Protein AF-A0A538QB99-F1 (afdb_monomer_lite)

Foldseek 3Di:
DPPVVVVVVCVVVVVVVVVVCVVCVVVVVVCVVLVVVLLVDQALVSQPSDVLCVVVSVVCVPDPCVVPDTPCLQQFAPDPVRRVVSSVVVVVCCVCCVVVVPADPVHDDDPVRVVSNVVSVVD

pLDDT: mean 90.6, std 10.61, range [46.19, 98.25]

Secondary structure (DSSP, 8-state):
--HHHHHHTTHHHHHHHHHHHHHHHHHHHHHHHTTTTGGG---HHHHTSSGGGHHHHHHHHHSGGGGT--HHHHHS-SSHHHHHHHHHHHHHHHHHHHHHT-S-SS----HHHHHHHHHHH--

Radius of gyration: 22.09 Å; chains: 1; bounding box: 41×25×75 Å

Structure (mmCIF, N/CA/C/O backbone):
data_AF-A0A538QB99-F1
#
_entry.id   AF-A0A538QB99-F1
#
loop_
_atom_site.group_PDB
_atom_site.id
_atom_site.type_symbol
_atom_site.label_atom_id
_atom_site.label_alt_id
_atom_site.label_comp_id
_atom_site.label_asym_id
_atom_site.label_entity_id
_atom_site.label_seq_id
_atom_site.pdbx_PDB_ins_code
_atom_site.Cartn_x
_atom_site.Cartn_y
_atom_site.Cartn_z
_atom_site.occupancy
_atom_site.B_iso_or_equiv
_atom_site.auth_seq_id
_atom_site.auth_comp_id
_atom_site.auth_asym_id
_atom_site.auth_atom_id
_atom_site.pdbx_PDB_model_num
ATOM 1 N N . MET A 1 1 ? 20.825 -2.522 -57.095 1.00 46.19 1 MET A N 1
ATOM 2 C CA . MET A 1 1 ? 21.376 -2.606 -55.727 1.00 46.19 1 MET A CA 1
ATOM 3 C C . MET A 1 1 ? 20.602 -1.651 -54.828 1.00 46.19 1 MET A C 1
ATOM 5 O O . MET A 1 1 ? 20.692 -0.467 -55.083 1.00 46.19 1 MET A O 1
ATOM 9 N N . ASP A 1 2 ? 19.822 -2.123 -53.841 1.00 54.66 2 ASP A N 1
ATOM 10 C CA . ASP A 1 2 ? 19.167 -1.215 -52.861 1.00 54.66 2 ASP A CA 1
ATOM 11 C C . ASP A 1 2 ? 18.800 -1.884 -51.508 1.00 54.66 2 ASP A C 1
ATOM 13 O O . ASP A 1 2 ? 17.897 -1.480 -50.776 1.00 54.66 2 ASP A O 1
ATOM 17 N N . ARG A 1 3 ? 19.483 -2.986 -51.152 1.00 57.12 3 ARG A N 1
ATOM 18 C CA . ARG A 1 3 ? 19.233 -3.733 -49.895 1.00 57.12 3 ARG A CA 1
ATOM 19 C C . ARG A 1 3 ? 19.999 -3.184 -48.681 1.00 57.12 3 ARG A C 1
ATOM 21 O O . ARG A 1 3 ? 19.680 -3.568 -47.558 1.00 57.12 3 ARG A O 1
ATOM 28 N N . GLY A 1 4 ? 20.987 -2.308 -48.893 1.00 53.47 4 GLY A N 1
ATOM 29 C CA . GLY A 1 4 ? 21.859 -1.769 -47.838 1.00 53.47 4 GLY A CA 1
ATOM 30 C C . GLY A 1 4 ? 21.180 -0.713 -46.961 1.00 53.47 4 GLY A C 1
ATOM 31 O O . GLY A 1 4 ? 21.233 -0.811 -45.737 1.00 53.47 4 GLY A O 1
ATOM 32 N N . SER A 1 5 ? 20.448 0.224 -47.573 1.00 55.09 5 SER A N 1
ATOM 33 C CA . SER A 1 5 ? 19.770 1.327 -46.868 1.00 55.09 5 SER A CA 1
ATOM 34 C C . SER A 1 5 ? 18.642 0.839 -45.939 1.00 55.09 5 SER A C 1
ATOM 36 O O . SER A 1 5 ? 18.530 1.258 -44.787 1.00 55.09 5 SER A O 1
ATOM 38 N N . ARG A 1 6 ? 17.871 -0.175 -46.367 1.00 56.34 6 ARG A N 1
ATOM 39 C CA . ARG A 1 6 ? 16.771 -0.751 -45.564 1.00 56.34 6 ARG A CA 1
ATOM 40 C C . ARG A 1 6 ? 17.230 -1.523 -44.321 1.00 56.34 6 ARG A C 1
ATOM 42 O O . ARG A 1 6 ? 16.436 -1.699 -43.400 1.00 56.34 6 ARG A O 1
ATOM 49 N N . ARG A 1 7 ? 18.474 -2.023 -44.286 1.00 57.06 7 ARG A N 1
ATOM 50 C CA . ARG A 1 7 ? 19.022 -2.728 -43.111 1.00 57.06 7 ARG A CA 1
ATOM 51 C C . ARG A 1 7 ? 19.441 -1.747 -42.018 1.00 57.06 7 ARG A C 1
ATOM 53 O O . ARG A 1 7 ? 19.139 -2.008 -40.860 1.00 57.06 7 ARG A O 1
ATOM 60 N N . ALA A 1 8 ? 20.046 -0.613 -42.378 1.00 58.72 8 ALA A N 1
ATOM 61 C CA . ALA A 1 8 ? 20.484 0.408 -41.423 1.00 58.72 8 ALA A CA 1
ATOM 62 C C . ALA A 1 8 ? 19.315 1.019 -40.624 1.00 58.72 8 ALA A C 1
ATOM 64 O O . ALA A 1 8 ? 19.424 1.176 -39.414 1.00 58.72 8 ALA A O 1
ATOM 65 N N . GLY A 1 9 ? 18.160 1.250 -41.261 1.00 63.34 9 GLY A N 1
ATOM 66 C CA . GLY A 1 9 ? 16.963 1.774 -40.582 1.00 63.34 9 GLY A CA 1
ATOM 67 C C . GLY A 1 9 ? 16.251 0.788 -39.641 1.00 63.34 9 GLY A C 1
ATOM 68 O O . GLY A 1 9 ? 15.408 1.200 -38.850 1.00 63.34 9 GLY A O 1
ATOM 69 N N . ARG A 1 10 ? 16.573 -0.515 -39.695 1.00 74.25 10 ARG A N 1
ATOM 70 C CA . ARG A 1 10 ? 15.918 -1.554 -38.873 1.00 74.25 10 ARG A CA 1
ATOM 71 C C . ARG A 1 10 ? 16.633 -1.838 -37.555 1.00 74.25 10 ARG A C 1
ATOM 73 O O . ARG A 1 10 ? 15.969 -2.183 -36.586 1.00 74.25 10 ARG A O 1
ATOM 80 N N . TRP A 1 11 ? 17.950 -1.665 -37.493 1.00 87.25 11 TRP A N 1
ATOM 81 C CA . TRP A 1 11 ? 18.732 -1.838 -36.263 1.00 87.25 11 TRP A CA 1
ATOM 82 C C . TRP A 1 11 ? 18.279 -0.967 -35.081 1.00 87.25 11 TRP A C 1
ATOM 84 O O . TRP A 1 11 ? 18.125 -1.531 -33.999 1.00 87.25 11 TRP A O 1
ATOM 94 N N . PRO A 1 12 ? 17.998 0.344 -35.235 1.00 90.88 12 PRO A N 1
ATOM 95 C CA . PRO A 1 12 ? 17.501 1.147 -34.116 1.00 90.88 12 PRO A CA 1
ATOM 96 C C . PRO A 1 12 ? 16.122 0.678 -33.634 1.00 90.88 12 PRO A C 1
ATOM 98 O O . PRO A 1 12 ? 15.870 0.659 -32.434 1.00 90.88 12 PRO A O 1
ATOM 101 N N . LEU A 1 13 ? 15.253 0.222 -34.543 1.00 92.94 13 LEU A N 1
ATOM 102 C CA . LEU A 1 13 ? 13.948 -0.344 -34.184 1.00 92.94 13 LEU A CA 1
ATOM 103 C C . LEU A 1 13 ? 14.088 -1.672 -33.430 1.00 92.94 13 LEU A C 1
ATOM 105 O O . LEU A 1 13 ? 13.386 -1.893 -32.448 1.00 92.94 13 LEU A O 1
ATOM 109 N N . VAL A 1 14 ? 15.011 -2.541 -33.853 1.00 94.62 14 VAL A N 1
ATOM 110 C CA . VAL A 1 14 ? 15.310 -3.808 -33.164 1.00 94.62 14 VAL A CA 1
ATOM 111 C C . VAL A 1 14 ? 15.917 -3.551 -31.784 1.00 94.62 14 VAL A C 1
ATOM 113 O O . VAL A 1 14 ? 15.510 -4.190 -30.816 1.00 94.62 14 VAL A O 1
ATOM 116 N N . ALA A 1 15 ? 16.844 -2.600 -31.665 1.00 95.31 15 ALA A N 1
ATOM 117 C CA . ALA A 1 15 ? 17.424 -2.210 -30.384 1.00 95.31 15 ALA A CA 1
ATOM 118 C C . ALA A 1 15 ? 16.359 -1.645 -29.431 1.00 95.31 15 ALA A C 1
ATOM 120 O O . ALA A 1 15 ? 16.280 -2.080 -28.284 1.00 95.31 15 ALA A O 1
ATOM 121 N N . LEU A 1 16 ? 15.489 -0.750 -29.916 1.00 96.44 16 LEU A N 1
ATOM 122 C CA . LEU A 1 16 ? 14.383 -0.197 -29.133 1.00 96.44 16 LEU A CA 1
ATOM 123 C C . LEU A 1 16 ? 13.398 -1.285 -28.690 1.00 96.44 16 LEU A C 1
ATOM 125 O O . LEU A 1 16 ? 13.032 -1.335 -27.520 1.00 96.44 16 LEU A O 1
ATOM 129 N N . ALA A 1 17 ? 12.999 -2.179 -29.599 1.00 96.44 17 ALA A N 1
ATOM 130 C CA . ALA A 1 17 ? 12.105 -3.289 -29.280 1.00 96.44 17 ALA A CA 1
ATOM 131 C C . ALA A 1 17 ? 12.720 -4.238 -28.241 1.00 96.44 17 ALA A C 1
ATOM 133 O O . ALA A 1 17 ? 12.027 -4.691 -27.333 1.00 96.44 17 ALA A O 1
ATOM 134 N N . THR A 1 18 ? 14.027 -4.496 -28.339 1.00 97.19 18 THR A N 1
ATOM 135 C CA . THR A 1 18 ? 14.757 -5.339 -27.382 1.00 97.19 18 THR A CA 1
ATOM 136 C C . THR A 1 18 ? 14.833 -4.667 -26.013 1.00 97.19 18 THR A C 1
ATOM 138 O O . THR A 1 18 ? 14.503 -5.295 -25.012 1.00 97.19 18 THR A O 1
ATOM 141 N N . ALA A 1 19 ? 15.195 -3.382 -25.957 1.00 97.56 19 ALA A N 1
ATOM 142 C CA . ALA A 1 19 ? 15.229 -2.614 -24.714 1.00 97.56 19 ALA A CA 1
ATOM 143 C C . ALA A 1 19 ? 13.846 -2.560 -24.048 1.00 97.56 19 ALA A C 1
ATOM 145 O O . ALA A 1 19 ? 13.726 -2.820 -22.852 1.00 97.56 19 ALA A O 1
ATOM 146 N N . LEU A 1 20 ? 12.792 -2.303 -24.827 1.00 98.06 20 LEU A N 1
ATOM 147 C CA . LEU A 1 20 ? 11.421 -2.302 -24.327 1.00 98.06 20 LEU A CA 1
ATOM 148 C C . LEU A 1 20 ? 11.003 -3.689 -23.822 1.00 98.06 20 LEU A C 1
ATOM 150 O O . LEU A 1 20 ? 10.407 -3.790 -22.756 1.00 98.06 20 LEU A O 1
ATOM 154 N N . GLY A 1 21 ? 11.357 -4.755 -24.545 1.00 98.06 21 GLY A N 1
ATOM 155 C CA . GLY A 1 21 ? 11.108 -6.134 -24.127 1.00 98.06 21 GLY A CA 1
ATOM 156 C C . GLY A 1 21 ? 11.798 -6.483 -22.808 1.00 98.06 21 GLY A C 1
ATOM 157 O O . GLY A 1 21 ? 11.172 -7.076 -21.935 1.00 98.06 21 GLY A O 1
ATOM 158 N N . VAL A 1 22 ? 13.051 -6.055 -22.622 1.00 98.12 22 VAL A N 1
ATOM 159 C CA . VAL A 1 22 ? 13.785 -6.226 -21.359 1.00 98.12 22 VAL A CA 1
ATOM 160 C C . VAL A 1 22 ? 13.107 -5.454 -20.228 1.00 98.12 22 VAL A C 1
ATOM 162 O O . VAL A 1 22 ? 12.857 -6.029 -19.172 1.00 98.12 22 VAL A O 1
ATOM 165 N N . VAL A 1 23 ? 12.752 -4.185 -20.444 1.00 98.25 23 VAL A N 1
ATOM 166 C CA . VAL A 1 23 ? 12.082 -3.358 -19.426 1.00 98.25 23 VAL A CA 1
ATOM 167 C C . VAL A 1 23 ? 10.729 -3.951 -19.035 1.00 98.25 23 VAL A C 1
ATOM 169 O O . VAL A 1 23 ? 10.460 -4.116 -17.848 1.00 98.25 23 VAL A O 1
ATOM 172 N N . LEU A 1 24 ? 9.891 -4.320 -20.006 1.00 98.06 24 LEU A N 1
ATOM 173 C CA . LEU A 1 24 ? 8.582 -4.922 -19.744 1.00 98.06 24 LEU A CA 1
ATOM 174 C C . LEU A 1 24 ? 8.709 -6.302 -19.090 1.00 98.06 24 LEU A C 1
ATOM 176 O O . LEU A 1 24 ? 7.940 -6.615 -18.183 1.00 98.06 24 LEU A O 1
ATOM 180 N N . GLY A 1 25 ? 9.690 -7.106 -19.505 1.00 98.00 25 GLY A N 1
ATOM 181 C CA . GLY A 1 25 ? 9.977 -8.408 -18.909 1.00 98.00 25 GLY A CA 1
ATOM 182 C C . GLY A 1 25 ? 10.399 -8.290 -17.446 1.00 98.00 25 GLY A C 1
ATOM 183 O O . GLY A 1 25 ? 9.829 -8.962 -16.588 1.00 98.00 25 GLY A O 1
ATOM 184 N N . LEU A 1 26 ? 11.336 -7.388 -17.138 1.00 97.75 26 LEU A N 1
ATOM 185 C CA . LEU A 1 26 ? 11.789 -7.122 -15.770 1.00 97.75 26 LEU A CA 1
ATOM 186 C C . LEU A 1 26 ? 10.687 -6.511 -14.903 1.00 97.75 26 LEU A C 1
ATOM 188 O O . LEU A 1 26 ? 10.519 -6.921 -13.754 1.00 97.75 26 LEU A O 1
ATOM 192 N N . ALA A 1 27 ? 9.913 -5.566 -15.443 1.00 95.44 27 ALA A N 1
ATOM 193 C CA . ALA A 1 27 ? 8.786 -4.966 -14.739 1.00 95.44 27 ALA A CA 1
ATOM 194 C C . ALA A 1 27 ? 7.706 -6.013 -14.435 1.00 95.44 27 ALA A C 1
ATOM 196 O O . ALA A 1 27 ? 7.245 -6.107 -13.301 1.00 95.44 27 ALA A O 1
ATOM 197 N N . GLY A 1 28 ? 7.347 -6.847 -15.416 1.00 97.31 28 GLY A N 1
ATOM 198 C CA . GLY A 1 28 ? 6.374 -7.925 -15.254 1.00 97.31 28 GLY A CA 1
ATOM 199 C C . GLY A 1 28 ? 6.839 -8.996 -14.267 1.00 97.31 28 GLY A C 1
ATOM 200 O O . GLY A 1 28 ? 6.067 -9.401 -13.397 1.00 97.31 28 GLY A O 1
ATOM 201 N N . PHE A 1 29 ? 8.106 -9.414 -14.352 1.00 96.19 29 PHE A N 1
ATOM 202 C CA . PHE A 1 29 ? 8.706 -10.350 -13.402 1.00 96.19 29 PHE A CA 1
ATOM 203 C C . PHE A 1 29 ? 8.690 -9.785 -11.981 1.00 96.19 29 PHE A C 1
ATOM 205 O O . PHE A 1 29 ? 8.173 -10.435 -11.078 1.00 96.19 29 PHE A O 1
ATOM 212 N N . THR A 1 30 ? 9.171 -8.553 -11.793 1.00 91.06 30 THR A N 1
ATOM 213 C CA . THR A 1 30 ? 9.181 -7.878 -10.486 1.00 91.06 30 THR A CA 1
ATOM 214 C C . THR A 1 30 ? 7.770 -7.731 -9.929 1.00 91.06 30 THR A C 1
ATOM 216 O O . THR A 1 30 ? 7.531 -8.055 -8.771 1.00 91.06 30 THR A O 1
ATOM 219 N N . PHE A 1 31 ? 6.809 -7.306 -10.754 1.00 89.94 31 PHE A N 1
ATOM 220 C CA . PHE A 1 31 ? 5.415 -7.159 -10.346 1.00 89.94 31 PHE A CA 1
ATOM 221 C C . PHE A 1 31 ? 4.797 -8.492 -9.908 1.00 89.94 31 PHE A C 1
ATOM 223 O O . PHE A 1 31 ? 4.061 -8.534 -8.925 1.00 89.94 31 PHE A O 1
ATOM 230 N N . ARG A 1 32 ? 5.101 -9.596 -10.605 1.00 91.81 32 ARG A N 1
ATOM 231 C CA . ARG A 1 32 ? 4.652 -10.936 -10.199 1.00 91.81 32 ARG A CA 1
ATOM 232 C C . ARG A 1 32 ? 5.336 -11.413 -8.925 1.00 91.81 32 ARG A C 1
ATOM 234 O O . ARG A 1 32 ? 4.652 -11.927 -8.049 1.00 91.81 32 ARG A O 1
ATOM 241 N N . TYR A 1 33 ? 6.653 -11.249 -8.839 1.00 89.25 33 TYR A N 1
ATOM 242 C CA . TYR A 1 33 ? 7.463 -11.675 -7.701 1.00 89.25 33 TYR A CA 1
ATOM 243 C C . TYR A 1 33 ? 7.076 -10.938 -6.414 1.00 89.25 33 TYR A C 1
ATOM 245 O O . TYR A 1 33 ? 6.955 -11.555 -5.366 1.00 89.25 33 TYR A O 1
ATOM 253 N N . ALA A 1 34 ? 6.803 -9.636 -6.505 1.00 84.62 34 ALA A N 1
ATOM 254 C CA . ALA A 1 34 ? 6.340 -8.813 -5.390 1.00 84.62 34 ALA A CA 1
ATOM 255 C C . ALA A 1 34 ? 4.837 -8.970 -5.088 1.00 84.62 34 ALA A C 1
ATOM 257 O O . ALA A 1 34 ? 4.280 -8.179 -4.330 1.00 84.62 34 ALA A O 1
ATOM 258 N N . GLU A 1 35 ? 4.162 -9.940 -5.715 1.00 88.31 35 GLU A N 1
ATOM 259 C CA . GLU A 1 35 ? 2.722 -10.166 -5.581 1.00 88.31 35 GLU A CA 1
ATOM 260 C C . GLU A 1 35 ? 1.876 -8.905 -5.830 1.00 88.31 35 GLU A C 1
ATOM 262 O O . GLU A 1 35 ? 0.906 -8.642 -5.131 1.00 88.31 35 GLU A O 1
ATOM 267 N N . GLY A 1 36 ? 2.194 -8.108 -6.851 1.00 84.00 36 GLY A N 1
ATOM 268 C CA . GLY A 1 36 ? 1.598 -6.782 -7.057 1.00 84.00 36 GLY A CA 1
ATOM 269 C C . GLY A 1 36 ? 0.063 -6.741 -7.145 1.00 84.00 36 GLY A C 1
ATOM 270 O O . GLY A 1 36 ? -0.540 -5.710 -6.861 1.00 84.00 36 GLY A O 1
ATOM 271 N N . LEU A 1 37 ? -0.600 -7.855 -7.482 1.00 85.25 37 LEU A N 1
ATOM 272 C CA . LEU A 1 37 ? -2.068 -7.954 -7.455 1.00 85.25 37 LEU A CA 1
ATOM 273 C C . LEU A 1 37 ? -2.651 -8.157 -6.049 1.00 85.25 37 LEU A C 1
ATOM 275 O O . LEU A 1 37 ? -3.818 -7.823 -5.837 1.00 85.25 37 LEU A O 1
ATOM 279 N N . SER A 1 38 ? -1.874 -8.649 -5.081 1.00 85.19 38 SER A N 1
ATOM 280 C CA . SER A 1 38 ? -2.310 -8.793 -3.686 1.00 85.19 38 SER A CA 1
ATOM 281 C C . SER A 1 38 ? -2.671 -7.439 -3.075 1.00 85.19 38 SER A C 1
ATOM 283 O O . SER A 1 38 ? -3.564 -7.350 -2.232 1.00 85.19 38 SER A O 1
ATOM 285 N N . TYR A 1 39 ? -2.094 -6.356 -3.609 1.00 79.56 39 TYR A N 1
ATOM 286 C CA . TYR A 1 39 ? -2.486 -4.999 -3.274 1.00 79.56 39 TYR A CA 1
ATOM 287 C C . TYR A 1 39 ? -3.947 -4.715 -3.571 1.00 79.56 39 TYR A C 1
ATOM 289 O O . TYR A 1 39 ? -4.428 -3.770 -2.985 1.00 79.56 39 TYR A O 1
ATOM 297 N N . PHE A 1 40 ? -4.687 -5.473 -4.385 1.00 83.88 40 PHE A N 1
ATOM 298 C CA . PHE A 1 40 ? -6.141 -5.307 -4.560 1.00 83.88 40 PHE A CA 1
ATOM 299 C C . PHE A 1 40 ? -6.978 -6.223 -3.660 1.00 83.88 40 PHE A C 1
ATOM 301 O O . PHE A 1 40 ? -8.189 -6.028 -3.557 1.00 83.88 40 PHE A O 1
ATOM 308 N N . SER A 1 41 ? -6.335 -7.173 -2.985 1.00 87.06 41 SER A N 1
ATOM 309 C CA . SER A 1 41 ? -6.979 -8.140 -2.106 1.00 87.06 41 SER A CA 1
ATOM 310 C C . SER A 1 41 ? -7.467 -7.505 -0.801 1.00 87.06 41 SER A C 1
ATOM 312 O O . SER A 1 41 ? -7.033 -6.419 -0.387 1.00 87.06 41 SER A O 1
ATOM 314 N N . THR A 1 42 ? -8.392 -8.217 -0.166 1.00 90.12 42 THR A N 1
ATOM 315 C CA . THR A 1 42 ? -8.851 -8.000 1.208 1.00 90.12 42 THR A CA 1
ATOM 316 C C . THR A 1 42 ? -8.278 -9.042 2.173 1.00 90.12 42 THR A C 1
ATOM 318 O O . THR A 1 42 ? -8.427 -8.873 3.378 1.00 90.12 42 THR A O 1
ATOM 321 N N . ASP A 1 43 ? -7.618 -10.089 1.659 1.00 93.50 43 ASP A N 1
ATOM 322 C CA . ASP A 1 43 ? -7.005 -11.158 2.454 1.00 93.50 43 ASP A CA 1
ATOM 323 C C . ASP A 1 43 ? -5.937 -10.580 3.406 1.00 93.50 43 ASP A C 1
ATOM 325 O O . ASP A 1 43 ? -4.969 -9.978 2.927 1.00 93.50 43 ASP A O 1
ATOM 329 N N . PRO A 1 44 ? -6.067 -10.776 4.733 1.00 93.75 44 PRO A N 1
ATOM 330 C CA . PRO A 1 44 ? -5.065 -10.378 5.720 1.00 93.75 44 PRO A CA 1
ATOM 331 C C . PRO A 1 44 ? -3.637 -10.844 5.404 1.00 93.75 44 PRO A C 1
ATOM 333 O O . PRO A 1 44 ? -2.682 -10.135 5.721 1.00 93.75 44 PRO A O 1
ATOM 336 N N . LYS A 1 45 ? -3.466 -11.994 4.736 1.00 92.56 45 LYS A N 1
ATOM 337 C CA . LYS A 1 45 ? -2.146 -12.505 4.336 1.00 92.56 45 LYS A CA 1
ATOM 338 C C . LYS A 1 45 ? -1.435 -11.578 3.357 1.00 92.56 45 LYS A C 1
ATOM 340 O O . LYS A 1 45 ? -0.225 -11.423 3.461 1.00 92.56 45 LYS A O 1
ATOM 345 N N . ALA A 1 46 ? -2.178 -10.882 2.492 1.00 91.94 46 ALA A N 1
ATOM 346 C CA . ALA A 1 46 ? -1.606 -9.911 1.561 1.00 91.94 46 ALA A CA 1
ATOM 347 C C . ALA A 1 46 ? -0.906 -8.751 2.292 1.00 91.94 46 ALA A C 1
ATOM 349 O O . ALA A 1 46 ? 0.052 -8.174 1.778 1.00 91.94 46 ALA A O 1
ATOM 350 N N . CYS A 1 47 ? -1.352 -8.408 3.507 1.00 89.81 47 CYS A N 1
ATOM 351 C CA . CYS A 1 47 ? -0.700 -7.391 4.330 1.00 89.81 47 CYS A CA 1
ATOM 352 C C . CYS A 1 47 ? 0.658 -7.856 4.874 1.00 89.81 47 CYS A C 1
ATOM 354 O O . CYS A 1 47 ? 1.502 -7.010 5.156 1.00 89.81 47 CYS A O 1
ATOM 356 N N . ALA A 1 48 ? 0.883 -9.168 4.986 1.00 92.38 48 ALA A N 1
ATOM 357 C CA . ALA A 1 48 ? 2.124 -9.778 5.460 1.00 92.38 48 ALA A CA 1
ATOM 358 C C . ALA A 1 48 ? 3.083 -10.194 4.327 1.00 92.38 48 ALA A C 1
ATOM 360 O O . ALA A 1 48 ? 4.116 -10.802 4.594 1.00 92.38 48 ALA A O 1
ATOM 361 N N . ASN A 1 49 ? 2.805 -9.815 3.073 1.00 89.25 49 ASN A N 1
ATOM 362 C CA . ASN A 1 49 ? 3.721 -10.048 1.945 1.00 89.25 49 ASN A CA 1
ATOM 363 C C . ASN A 1 49 ? 5.092 -9.385 2.145 1.00 89.25 49 ASN A C 1
ATOM 365 O O . ASN A 1 49 ? 6.097 -9.814 1.581 1.00 89.25 49 ASN A O 1
ATOM 369 N N . CYS A 1 50 ? 5.140 -8.326 2.955 1.00 88.81 50 CYS A N 1
ATOM 370 C CA . CYS A 1 50 ? 6.381 -7.741 3.433 1.00 88.81 50 CYS A CA 1
ATOM 371 C C . CYS A 1 50 ? 6.644 -8.216 4.865 1.00 88.81 50 CYS A C 1
ATOM 373 O O . CYS A 1 50 ? 5.831 -7.976 5.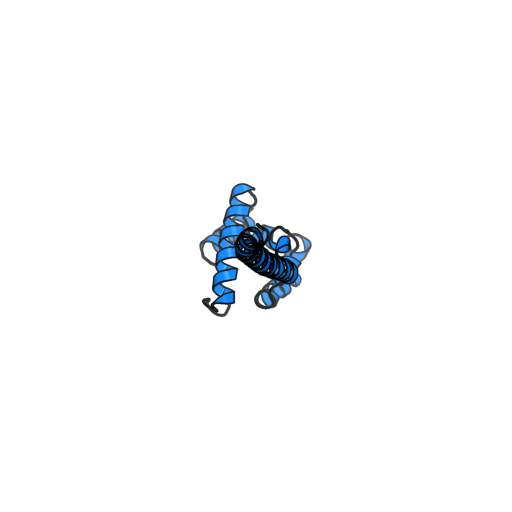756 1.00 88.81 50 CYS A O 1
ATOM 375 N N . HIS A 1 51 ? 7.829 -8.781 5.110 1.00 91.56 51 HIS A N 1
ATOM 376 C CA . HIS A 1 51 ? 8.264 -9.257 6.432 1.00 91.56 51 HIS A CA 1
ATOM 377 C C . HIS A 1 51 ? 8.111 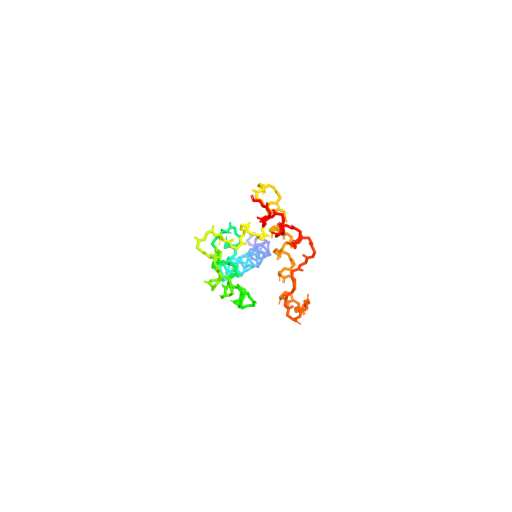-8.206 7.546 1.00 91.56 51 HIS A C 1
ATOM 379 O O . HIS A 1 51 ? 7.874 -8.542 8.703 1.00 91.56 51 HIS A O 1
ATOM 385 N N . ILE A 1 52 ? 8.210 -6.918 7.206 1.00 91.69 52 ILE A N 1
ATOM 386 C CA . ILE A 1 52 ? 8.099 -5.818 8.165 1.00 91.69 52 ILE A CA 1
ATOM 387 C C . ILE A 1 52 ? 6.698 -5.700 8.792 1.00 91.69 52 ILE A C 1
ATOM 389 O O . ILE A 1 52 ? 6.552 -5.138 9.875 1.00 91.69 52 ILE A O 1
ATOM 393 N N . MET A 1 53 ? 5.679 -6.270 8.139 1.00 94.19 53 MET A N 1
ATOM 394 C CA . MET A 1 53 ? 4.298 -6.343 8.624 1.00 94.19 53 MET A CA 1
ATOM 395 C C . MET A 1 53 ? 3.998 -7.623 9.419 1.00 94.19 53 MET A C 1
ATOM 397 O O . MET A 1 53 ? 2.883 -7.784 9.918 1.00 94.19 53 MET A O 1
ATOM 401 N N . GLN A 1 54 ? 4.968 -8.533 9.577 1.00 95.12 54 GLN A N 1
ATOM 402 C CA . GLN A 1 54 ? 4.741 -9.828 10.223 1.00 95.12 54 GLN A CA 1
ATOM 403 C C . GLN A 1 54 ? 4.272 -9.675 11.675 1.00 95.12 54 GLN A C 1
ATOM 405 O O . GLN A 1 54 ? 3.319 -10.330 12.084 1.00 95.12 54 GLN A O 1
ATOM 410 N N . ARG A 1 55 ? 4.872 -8.757 12.447 1.00 94.88 55 ARG A N 1
ATOM 411 C CA . ARG A 1 55 ? 4.479 -8.525 13.851 1.00 94.88 55 ARG A CA 1
ATOM 412 C C . ARG A 1 55 ? 3.028 -8.052 13.976 1.00 94.88 55 ARG A C 1
ATOM 414 O O . ARG A 1 55 ? 2.334 -8.432 14.913 1.00 94.88 55 ARG A O 1
ATOM 421 N N . GLN A 1 56 ? 2.570 -7.234 13.035 1.00 94.75 56 GLN A N 1
ATOM 422 C CA . GLN A 1 56 ? 1.220 -6.688 12.973 1.00 94.75 56 GLN A CA 1
ATOM 423 C C . GLN A 1 56 ? 0.224 -7.786 12.589 1.00 94.75 56 GLN A C 1
ATOM 425 O O . GLN A 1 56 ? -0.826 -7.901 13.217 1.00 94.75 56 GLN A O 1
ATOM 430 N N . TYR A 1 57 ? 0.581 -8.631 11.618 1.00 96.31 57 TYR A N 1
ATOM 431 C CA . TYR A 1 57 ? -0.211 -9.797 11.234 1.00 96.31 57 TYR A CA 1
ATOM 432 C C . TYR A 1 57 ? -0.322 -10.821 12.375 1.00 96.31 57 TYR A C 1
ATOM 434 O O . TYR A 1 57 ? -1.419 -11.271 12.698 1.00 96.31 57 TYR A O 1
ATOM 442 N N . ASP A 1 58 ? 0.782 -11.136 13.052 1.00 96.81 58 ASP A N 1
ATOM 443 C CA . ASP A 1 58 ? 0.794 -12.036 14.210 1.00 96.81 58 ASP A CA 1
ATOM 444 C C . ASP A 1 58 ? -0.009 -11.468 15.388 1.00 96.81 58 ASP A C 1
ATOM 446 O O . ASP A 1 58 ? -0.689 -12.212 16.095 1.00 96.81 58 ASP A O 1
ATOM 450 N N . GLY A 1 59 ? 0.059 -10.150 15.601 1.00 95.81 59 GLY A N 1
ATOM 451 C CA . GLY A 1 59 ? -0.748 -9.445 16.593 1.00 95.81 59 GLY A CA 1
ATOM 452 C C . GLY A 1 59 ? -2.240 -9.524 16.278 1.00 95.81 59 GLY A C 1
ATOM 453 O O . GLY A 1 59 ? -3.029 -9.839 17.165 1.00 95.81 59 GLY A O 1
ATOM 454 N N . TRP A 1 60 ? -2.619 -9.314 15.013 1.00 96.56 60 TRP A N 1
ATOM 455 C CA . TRP A 1 60 ? -3.995 -9.489 14.549 1.00 96.56 60 TRP A CA 1
ATOM 456 C C . TRP A 1 60 ? -4.472 -10.925 14.775 1.00 96.56 60 TRP A C 1
ATOM 458 O O . TRP A 1 60 ? -5.471 -11.094 15.461 1.00 96.56 60 TRP A O 1
ATOM 468 N N . GLN A 1 61 ? -3.725 -11.942 14.323 1.00 96.88 61 GLN A N 1
ATOM 469 C CA . GLN A 1 61 ? -4.084 -13.361 14.500 1.00 96.88 61 GLN A CA 1
ATOM 470 C C . GLN A 1 61 ? -4.337 -13.750 15.965 1.00 96.88 61 GLN A C 1
ATOM 472 O O . GLN A 1 61 ? -5.148 -14.626 16.241 1.00 96.88 61 GLN A O 1
ATOM 477 N N . LYS A 1 62 ? -3.636 -13.120 16.915 1.00 97.56 62 LYS A N 1
ATOM 478 C CA . LYS A 1 62 ? -3.795 -13.378 18.357 1.00 97.56 62 LYS A CA 1
ATOM 479 C C . LYS A 1 62 ? -4.886 -12.524 19.009 1.00 97.56 62 LYS A C 1
ATOM 481 O O . LYS A 1 62 ? -5.274 -12.806 20.139 1.00 97.56 62 LYS A O 1
ATOM 486 N N . ALA A 1 63 ? -5.363 -11.476 18.343 1.00 94.69 63 ALA A N 1
ATOM 487 C CA . ALA A 1 63 ? -6.388 -10.577 18.861 1.00 94.69 63 ALA A CA 1
ATOM 488 C C . ALA A 1 63 ? -7.794 -11.124 18.594 1.00 94.69 63 ALA A C 1
ATOM 490 O O . ALA A 1 63 ? -8.034 -11.755 17.570 1.00 94.69 63 ALA A O 1
ATOM 491 N N . SER A 1 64 ? -8.766 -10.806 19.453 1.00 95.12 64 SER A N 1
ATOM 492 C CA . SER A 1 64 ? -10.159 -11.271 19.310 1.00 95.12 64 SER A CA 1
ATOM 493 C C . SER A 1 64 ? -10.806 -10.904 17.968 1.00 95.12 64 SER A C 1
ATOM 495 O O . SER A 1 64 ? -11.715 -11.588 17.509 1.00 95.12 64 SER A O 1
ATOM 497 N N . HIS A 1 65 ? -10.322 -9.846 17.314 1.00 92.44 65 HIS A N 1
ATOM 498 C CA . HIS A 1 65 ? -10.870 -9.368 16.050 1.00 92.44 65 HIS A CA 1
ATOM 499 C C . HIS A 1 65 ? -10.553 -10.272 14.846 1.00 92.44 65 HIS A C 1
ATOM 501 O O . HIS A 1 65 ? -11.279 -10.187 13.863 1.00 92.44 65 HIS A O 1
ATOM 507 N N . HIS A 1 66 ? -9.550 -11.164 14.887 1.00 95.50 66 HIS A N 1
ATOM 508 C CA . HIS A 1 66 ? -9.208 -11.987 13.708 1.00 95.50 66 HIS A CA 1
ATOM 509 C C . HIS A 1 66 ? -10.337 -12.903 13.230 1.00 95.50 66 HIS A C 1
ATOM 511 O O . HIS A 1 66 ? -10.384 -13.253 12.054 1.00 95.50 66 HIS A O 1
ATOM 517 N N . GLY A 1 67 ? -11.244 -13.287 14.1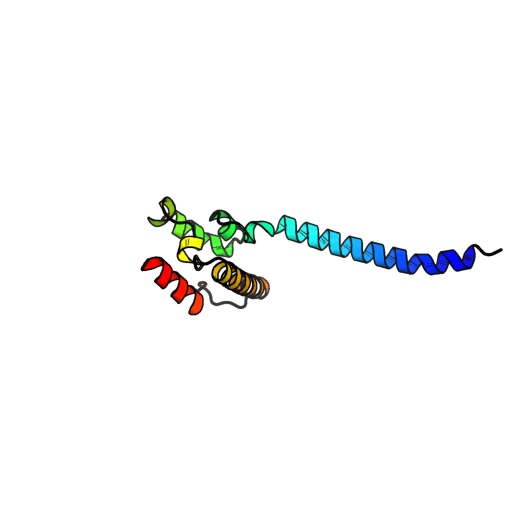34 1.00 95.31 67 GLY A N 1
ATOM 518 C CA . GLY A 1 67 ? -12.393 -14.127 13.805 1.00 95.31 67 GLY A CA 1
ATOM 519 C C . GLY A 1 67 ? -13.558 -13.374 13.160 1.00 95.31 67 GLY A C 1
ATOM 520 O O . GLY A 1 67 ? -14.463 -14.016 12.638 1.00 95.31 67 GLY A O 1
ATOM 521 N N . VAL A 1 68 ? -13.562 -12.035 13.204 1.00 95.31 68 VAL A N 1
ATOM 522 C CA . VAL A 1 68 ? -14.711 -11.207 12.784 1.00 95.31 68 VAL A CA 1
ATOM 523 C C . VAL A 1 68 ? -14.350 -10.046 11.859 1.00 95.31 68 VAL A C 1
ATOM 525 O O . VAL A 1 68 ? -15.243 -9.461 11.255 1.00 95.31 68 VAL A O 1
ATOM 528 N N . ALA A 1 69 ? -13.068 -9.703 11.738 1.00 96.06 69 ALA A N 1
ATOM 529 C CA . ALA A 1 69 ? -12.596 -8.572 10.953 1.00 96.06 69 ALA A CA 1
ATOM 530 C C . ALA A 1 69 ? -11.259 -8.884 10.269 1.00 96.06 69 ALA A C 1
ATOM 532 O O . ALA A 1 69 ? -10.317 -9.404 10.876 1.00 96.06 69 ALA A O 1
ATOM 533 N N . MET A 1 70 ? -11.157 -8.501 9.001 1.00 95.81 70 MET A N 1
ATOM 534 C CA . MET A 1 70 ? -9.914 -8.452 8.239 1.00 95.81 70 MET A CA 1
ATOM 535 C C . MET A 1 70 ? -9.150 -7.160 8.552 1.00 95.81 70 MET A C 1
ATOM 537 O O . MET A 1 70 ? -9.717 -6.173 9.020 1.00 95.81 70 MET A O 1
ATOM 541 N N . CYS A 1 71 ? -7.856 -7.108 8.219 1.00 94.88 71 CYS A N 1
ATOM 542 C CA . CYS A 1 71 ? -7.031 -5.914 8.444 1.00 94.88 71 CYS A CA 1
ATOM 543 C C . CYS A 1 71 ? -7.659 -4.645 7.847 1.00 94.88 71 CYS A C 1
ATOM 545 O O . CYS A 1 71 ? -7.634 -3.577 8.457 1.00 94.88 71 CYS A O 1
ATOM 547 N N . ILE A 1 72 ? -8.233 -4.759 6.647 1.00 95.25 72 ILE A N 1
ATOM 548 C CA . ILE A 1 72 ? -8.808 -3.618 5.934 1.00 95.25 72 ILE A CA 1
ATOM 549 C C . ILE A 1 72 ? -10.108 -3.100 6.552 1.00 95.25 72 ILE A C 1
ATOM 551 O O . ILE A 1 72 ? -10.437 -1.944 6.310 1.00 95.25 72 ILE A O 1
ATOM 555 N N . ASP A 1 73 ? -10.810 -3.913 7.344 1.00 96.12 73 ASP A N 1
ATOM 556 C CA . ASP A 1 73 ? -12.088 -3.521 7.944 1.00 96.12 73 ASP A CA 1
ATOM 557 C C . ASP A 1 73 ? -11.872 -2.459 9.023 1.00 96.12 73 ASP A C 1
ATOM 559 O O . ASP A 1 73 ? -12.716 -1.585 9.203 1.00 96.12 73 ASP A O 1
ATOM 563 N N . CYS A 1 74 ? -10.699 -2.483 9.667 1.00 95.81 74 CYS A N 1
ATOM 564 C CA . CYS A 1 74 ? -10.245 -1.440 10.580 1.00 95.81 74 CYS A CA 1
ATOM 565 C C . CYS A 1 74 ? -9.380 -0.389 9.867 1.00 95.81 74 CYS A C 1
ATOM 567 O O . CYS A 1 74 ? -9.527 0.800 10.120 1.00 95.81 74 CYS A O 1
ATOM 569 N N . HIS A 1 75 ? -8.470 -0.785 8.970 1.00 95.88 75 HIS A N 1
ATOM 570 C CA . HIS A 1 75 ? -7.439 0.124 8.445 1.00 95.88 75 HIS A CA 1
ATOM 571 C C . HIS A 1 75 ? -7.810 0.896 7.170 1.00 95.88 75 HIS A C 1
ATOM 573 O O . HIS A 1 75 ? -7.028 1.750 6.746 1.00 95.88 75 HIS A O 1
ATOM 579 N N . LEU A 1 76 ? -8.954 0.622 6.536 1.00 96.25 76 LEU A N 1
ATOM 580 C CA . LEU A 1 76 ? -9.427 1.358 5.362 1.00 96.25 76 LEU A CA 1
ATOM 581 C C . LEU A 1 76 ? -10.881 1.812 5.540 1.00 96.25 76 LEU A C 1
ATOM 583 O O . LEU A 1 76 ? -11.672 1.121 6.174 1.00 96.25 76 LEU A O 1
ATOM 587 N N . PRO A 1 77 ? -11.277 2.949 4.946 1.00 96.50 77 PRO A N 1
ATOM 588 C CA . PRO A 1 77 ? -12.675 3.358 4.945 1.00 96.50 77 PRO A CA 1
ATOM 589 C C . PRO A 1 77 ? -13.506 2.415 4.062 1.00 96.50 77 PRO A C 1
ATOM 591 O O . PRO A 1 77 ? -13.015 1.879 3.065 1.00 96.50 77 PRO A O 1
ATOM 594 N N . HIS A 1 78 ? -14.784 2.240 4.399 1.00 94.94 78 HIS A N 1
ATOM 595 C CA . HIS A 1 78 ? -15.654 1.264 3.725 1.00 94.94 78 HIS A CA 1
ATOM 596 C C . HIS A 1 78 ? -16.272 1.780 2.416 1.00 94.94 78 HIS A C 1
ATOM 598 O O . HIS A 1 78 ? -16.701 0.984 1.581 1.00 94.94 78 HIS A O 1
ATOM 604 N N . SER A 1 79 ? -16.300 3.098 2.183 1.00 95.62 79 SER A N 1
ATOM 605 C CA . SER A 1 79 ? -16.817 3.646 0.923 1.00 95.62 79 SER A CA 1
ATOM 606 C C . SER A 1 79 ? -15.837 3.399 -0.227 1.00 95.62 79 SER A C 1
ATOM 608 O O . SER A 1 79 ? -14.633 3.610 -0.089 1.00 95.62 79 SER A O 1
ATOM 610 N N . PHE A 1 80 ? -16.348 2.967 -1.387 1.00 92.94 80 PHE A N 1
ATOM 611 C CA . PHE A 1 80 ? -15.532 2.509 -2.520 1.00 92.94 80 PHE A CA 1
ATOM 612 C C . PHE A 1 80 ? -14.412 3.496 -2.887 1.00 92.94 80 PHE A C 1
ATOM 614 O O . PHE A 1 80 ? -13.231 3.154 -2.837 1.00 92.94 80 PHE A O 1
ATOM 621 N N . PHE A 1 81 ? -14.759 4.750 -3.185 1.00 95.81 81 PHE A N 1
ATOM 622 C CA . PHE A 1 81 ? -13.773 5.749 -3.605 1.00 95.81 81 PHE A CA 1
ATOM 623 C C . PHE A 1 81 ? -12.785 6.130 -2.497 1.00 95.81 81 PHE A C 1
ATOM 625 O O . PHE A 1 81 ? -11.595 6.298 -2.775 1.00 95.81 81 PHE A O 1
ATOM 632 N N . ALA A 1 82 ? -13.239 6.254 -1.245 1.00 95.25 82 ALA A N 1
ATOM 633 C CA . ALA A 1 82 ? -12.337 6.565 -0.139 1.00 95.25 82 ALA A CA 1
ATOM 634 C C . ALA A 1 82 ? -11.375 5.402 0.125 1.00 95.25 82 ALA A C 1
ATOM 636 O O . ALA A 1 82 ? -10.190 5.640 0.361 1.00 95.25 82 ALA A O 1
ATOM 637 N N . LYS A 1 83 ? -11.855 4.154 0.004 1.00 94.44 83 LYS A N 1
ATOM 638 C CA . LYS A 1 83 ? -11.056 2.938 0.187 1.00 94.44 83 LYS A CA 1
ATOM 639 C C . LYS A 1 83 ? -9.863 2.941 -0.749 1.00 94.44 83 LYS A C 1
ATOM 641 O O . LYS A 1 83 ? -8.728 2.834 -0.296 1.00 94.44 83 LYS A O 1
ATOM 646 N N . TYR A 1 84 ? -10.103 3.107 -2.050 1.00 92.81 84 TYR A N 1
ATOM 647 C CA . TYR A 1 84 ? -9.029 3.075 -3.044 1.00 92.81 84 TYR A CA 1
ATOM 648 C C . TYR A 1 84 ? -8.094 4.281 -2.947 1.00 92.81 84 TYR A C 1
ATOM 650 O O . TYR A 1 84 ? -6.891 4.121 -3.140 1.00 92.81 84 TYR A O 1
ATOM 658 N N . ARG A 1 85 ? -8.600 5.458 -2.559 1.00 95.06 85 ARG A N 1
ATOM 659 C CA . ARG A 1 85 ? -7.752 6.628 -2.286 1.00 95.06 85 ARG A CA 1
ATOM 660 C C . ARG A 1 85 ? -6.807 6.382 -1.108 1.00 95.06 85 ARG A C 1
ATOM 662 O O . ARG A 1 85 ? -5.603 6.596 -1.241 1.00 95.06 85 ARG A O 1
ATOM 669 N N . ALA A 1 86 ? -7.335 5.909 0.022 1.00 95.06 86 ALA A N 1
ATOM 670 C CA . ALA A 1 86 ? -6.540 5.588 1.205 1.00 95.06 86 ALA A CA 1
ATOM 671 C C . ALA A 1 86 ? -5.528 4.475 0.901 1.00 95.06 86 ALA A C 1
ATOM 673 O O . ALA A 1 86 ? -4.357 4.581 1.243 1.00 95.06 86 ALA A O 1
ATOM 674 N N . LYS A 1 87 ? -5.951 3.444 0.167 1.00 92.31 87 LYS A N 1
ATOM 675 C CA . LYS A 1 87 ? -5.110 2.319 -0.253 1.00 92.31 87 LYS A CA 1
ATOM 676 C C . LYS A 1 87 ? -3.963 2.747 -1.171 1.00 92.31 87 LYS A C 1
ATOM 678 O O . LYS A 1 87 ? -2.840 2.305 -0.958 1.00 92.31 87 LYS A O 1
ATOM 683 N N . ALA A 1 88 ? -4.211 3.648 -2.123 1.00 91.12 88 ALA A N 1
ATOM 684 C CA . ALA A 1 88 ? -3.166 4.226 -2.967 1.00 91.12 88 ALA A CA 1
ATOM 685 C C . ALA A 1 88 ? -2.177 5.079 -2.153 1.00 91.12 88 ALA A C 1
ATOM 687 O O . ALA A 1 88 ? -0.967 4.920 -2.295 1.00 91.12 88 ALA A O 1
ATOM 688 N N . SER A 1 89 ? -2.679 5.933 -1.251 1.00 94.31 89 SER A N 1
ATOM 689 C CA . SER A 1 89 ? -1.832 6.751 -0.371 1.00 94.31 89 SER A CA 1
ATOM 690 C C . SER A 1 89 ? -0.972 5.892 0.564 1.00 94.31 89 SER A C 1
ATOM 692 O O . SER A 1 89 ? 0.233 6.116 0.680 1.00 94.31 89 SER A O 1
ATOM 694 N N . ASN A 1 90 ? -1.560 4.862 1.176 1.00 93.25 90 ASN A N 1
ATOM 695 C CA . ASN A 1 90 ? -0.852 3.922 2.042 1.00 93.25 90 ASN A CA 1
ATOM 696 C C . ASN A 1 90 ? 0.177 3.108 1.253 1.00 93.25 90 ASN A C 1
ATOM 698 O O . ASN A 1 90 ? 1.317 2.992 1.690 1.00 93.25 90 ASN A O 1
ATOM 702 N N . GLY A 1 91 ? -0.182 2.629 0.057 1.00 89.81 91 GLY A N 1
ATOM 703 C CA . GLY A 1 91 ? 0.739 1.939 -0.845 1.00 89.81 91 GLY A CA 1
ATOM 704 C C . GLY A 1 91 ? 1.954 2.793 -1.216 1.00 89.81 91 GLY A C 1
ATOM 705 O O . GLY A 1 91 ? 3.080 2.305 -1.135 1.00 89.81 91 GLY A O 1
ATOM 706 N N . TRP A 1 92 ? 1.753 4.075 -1.542 1.00 91.00 92 TRP A N 1
ATOM 707 C CA . TRP A 1 92 ? 2.845 5.022 -1.797 1.00 91.00 92 TRP A CA 1
ATOM 708 C C . TRP A 1 92 ? 3.753 5.202 -0.574 1.00 91.00 92 TRP A C 1
ATOM 710 O O . TRP A 1 92 ? 4.971 5.062 -0.686 1.00 91.00 92 TRP A O 1
ATOM 720 N N . HIS A 1 93 ? 3.173 5.460 0.603 1.00 92.50 93 HIS A N 1
ATOM 721 C CA . HIS A 1 93 ? 3.945 5.646 1.833 1.00 92.50 93 HIS A CA 1
ATOM 722 C C . HIS A 1 93 ? 4.729 4.394 2.233 1.00 92.50 93 HIS A C 1
ATOM 724 O O . HIS A 1 93 ? 5.887 4.519 2.618 1.00 92.50 93 HIS A O 1
ATOM 730 N N . HIS A 1 94 ? 4.134 3.204 2.113 1.00 91.06 94 HIS A N 1
ATOM 731 C CA . HIS A 1 94 ? 4.812 1.938 2.393 1.00 91.06 94 HIS A CA 1
ATOM 732 C C . HIS A 1 94 ? 5.942 1.689 1.391 1.00 91.06 94 HIS A C 1
ATOM 734 O O . HIS A 1 94 ? 7.060 1.391 1.794 1.00 91.06 94 HIS A O 1
ATOM 740 N N . SER A 1 95 ? 5.683 1.881 0.094 1.00 88.62 95 SER A N 1
ATOM 741 C CA . SER A 1 95 ? 6.693 1.668 -0.951 1.00 88.62 95 SER A CA 1
ATOM 742 C C . SER A 1 95 ? 7.889 2.600 -0.761 1.00 88.62 95 SER A C 1
ATOM 744 O O . SER A 1 95 ? 9.025 2.134 -0.734 1.00 88.62 95 SER A O 1
ATOM 746 N N . LYS A 1 96 ? 7.652 3.904 -0.557 1.00 92.69 96 LYS A N 1
ATOM 747 C CA . LYS A 1 96 ? 8.719 4.881 -0.289 1.00 92.69 96 LYS A CA 1
ATOM 748 C C . LYS A 1 96 ? 9.440 4.575 1.024 1.00 92.69 96 LYS A C 1
ATOM 750 O O . LYS A 1 96 ? 10.662 4.471 1.024 1.00 92.69 96 LYS A O 1
ATOM 755 N N . GLY A 1 97 ? 8.691 4.445 2.120 1.00 92.50 97 GLY A N 1
ATOM 756 C CA . GLY A 1 97 ? 9.241 4.268 3.463 1.00 92.50 97 GLY A CA 1
ATOM 757 C C . GLY A 1 97 ? 10.101 3.015 3.561 1.00 92.50 97 GLY A C 1
ATOM 758 O O . GLY A 1 97 ? 11.241 3.098 3.993 1.00 92.50 97 GLY A O 1
ATOM 759 N N . PHE A 1 98 ? 9.615 1.870 3.078 1.00 90.19 98 PHE A N 1
ATOM 760 C CA . PHE A 1 98 ? 10.345 0.605 3.199 1.00 90.19 98 PHE A CA 1
ATOM 761 C C . PHE A 1 98 ? 11.479 0.457 2.178 1.00 90.19 98 PHE A C 1
ATOM 763 O O . PHE A 1 98 ? 12.465 -0.214 2.475 1.00 90.19 98 PHE A O 1
ATOM 770 N N . THR A 1 99 ? 11.399 1.115 1.016 1.00 89.75 99 THR A N 1
ATOM 771 C CA . THR A 1 99 ? 12.511 1.131 0.046 1.00 89.75 99 THR A CA 1
ATOM 772 C C . THR A 1 99 ? 13.647 2.037 0.509 1.00 89.75 99 THR A C 1
ATOM 774 O O . THR A 1 99 ? 14.809 1.659 0.423 1.00 89.75 99 THR A O 1
ATOM 777 N N . LEU A 1 100 ? 13.318 3.235 0.999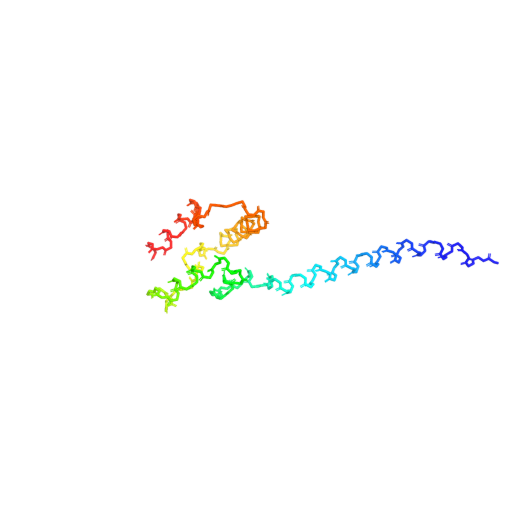 1.00 95.00 100 LEU A N 1
ATOM 778 C CA . LEU A 1 100 ? 14.309 4.231 1.419 1.00 95.00 100 LEU A CA 1
ATOM 779 C C . LEU A 1 100 ? 14.691 4.119 2.899 1.00 95.00 100 LEU A C 1
ATOM 781 O O . LEU A 1 100 ? 15.550 4.867 3.349 1.00 95.00 100 LEU A O 1
ATOM 785 N N . GLN A 1 101 ? 14.046 3.213 3.643 1.00 91.50 101 GLN A N 1
ATOM 786 C CA . GLN A 1 101 ? 14.171 3.081 5.100 1.00 91.50 101 GLN A CA 1
ATOM 787 C C . GLN A 1 101 ? 13.903 4.411 5.835 1.00 91.50 101 GLN A C 1
ATOM 789 O O . GLN A 1 101 ? 14.539 4.742 6.828 1.00 91.50 101 GLN A O 1
ATOM 794 N N . ASP A 1 102 ? 12.943 5.179 5.318 1.00 92.50 102 ASP A N 1
ATOM 795 C CA . ASP A 1 102 ? 12.545 6.505 5.802 1.00 92.50 102 ASP A CA 1
ATOM 796 C C . ASP A 1 102 ? 11.228 6.394 6.587 1.00 92.50 102 ASP A C 1
ATOM 798 O O . ASP A 1 102 ? 10.145 6.745 6.100 1.00 92.50 102 ASP A O 1
ATOM 802 N N . PHE A 1 103 ? 11.311 5.772 7.765 1.00 91.12 103 PHE A N 1
ATOM 803 C CA . PHE A 1 103 ? 10.205 5.594 8.705 1.00 91.12 103 PHE A CA 1
ATOM 804 C C . PHE A 1 103 ? 10.721 5.430 10.144 1.00 91.12 103 PHE A C 1
ATOM 806 O O . PHE A 1 103 ? 11.864 5.036 10.363 1.00 91.12 103 PHE A O 1
ATOM 813 N N . ASP A 1 104 ? 9.854 5.698 11.122 1.00 90.56 104 ASP A N 1
ATOM 814 C CA 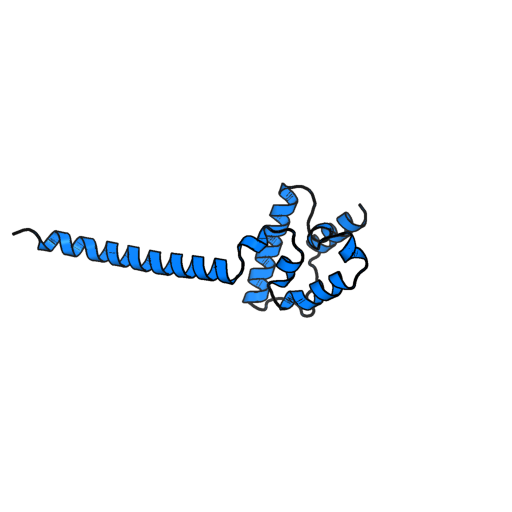. ASP A 1 104 ? 10.170 5.516 12.541 1.00 90.56 104 ASP A CA 1
ATOM 815 C C . ASP A 1 104 ? 10.046 4.046 12.959 1.00 90.56 104 ASP A C 1
ATOM 817 O O . ASP A 1 104 ? 9.048 3.392 12.644 1.00 90.56 104 ASP A O 1
ATOM 821 N N . GLU A 1 105 ? 11.003 3.551 13.744 1.00 90.06 105 GLU A N 1
ATOM 822 C CA . GLU A 1 105 ? 10.926 2.237 14.388 1.00 90.06 105 GLU A CA 1
ATOM 823 C C . GLU A 1 105 ? 10.625 2.407 15.897 1.00 90.06 105 GLU A C 1
ATOM 825 O O . GLU A 1 105 ? 11.342 3.141 16.582 1.00 90.06 105 GLU A O 1
ATOM 830 N N . PRO A 1 106 ? 9.588 1.744 16.454 1.00 90.31 106 PRO A N 1
ATOM 831 C CA . PRO A 1 106 ? 8.660 0.839 15.777 1.00 90.31 106 PRO A CA 1
ATOM 832 C C . PRO A 1 106 ? 7.670 1.571 14.870 1.00 90.31 106 PRO A C 1
ATOM 834 O O . PRO A 1 106 ? 7.178 2.633 15.244 1.00 90.31 106 PRO A O 1
ATOM 837 N N . ILE A 1 107 ? 7.310 0.953 13.736 1.00 92.31 107 ILE A N 1
ATOM 838 C CA . ILE A 1 107 ? 6.353 1.522 12.769 1.00 92.31 107 ILE A CA 1
ATOM 839 C C . ILE A 1 107 ? 5.094 2.020 13.479 1.00 92.31 107 ILE A C 1
ATOM 841 O O . ILE A 1 107 ? 4.394 1.259 14.157 1.00 92.31 107 ILE A O 1
ATOM 845 N N . ARG A 1 108 ? 4.775 3.302 13.277 1.00 90.81 108 ARG A N 1
ATOM 846 C CA . ARG A 1 108 ? 3.583 3.953 13.830 1.00 90.81 108 ARG A CA 1
ATOM 847 C C . ARG A 1 108 ? 2.569 4.275 12.742 1.00 90.81 108 ARG A C 1
ATOM 849 O O . ARG A 1 108 ? 2.909 4.677 11.629 1.00 90.81 108 ARG A O 1
ATOM 856 N N . ILE A 1 109 ? 1.293 4.133 13.091 1.00 93.81 109 ILE A N 1
ATOM 857 C CA . ILE A 1 109 ? 0.188 4.558 12.237 1.00 93.81 109 ILE A CA 1
ATOM 858 C C . ILE A 1 109 ? 0.202 6.087 12.087 1.00 93.81 109 ILE A C 1
ATOM 860 O O . ILE A 1 109 ? 0.368 6.820 13.060 1.00 93.81 109 ILE A O 1
ATOM 864 N N . LYS A 1 110 ? 0.033 6.581 10.857 1.00 94.31 110 LYS A N 1
ATOM 865 C CA . LYS A 1 110 ? -0.075 8.025 10.593 1.00 94.31 110 LYS A CA 1
ATOM 866 C C . LYS A 1 110 ? -1.414 8.579 11.112 1.00 94.31 110 LYS A C 1
ATOM 868 O O . LYS A 1 110 ? -2.401 7.841 11.080 1.00 94.31 110 LYS A O 1
ATOM 873 N N . PRO A 1 111 ? -1.502 9.876 11.475 1.00 96.69 111 PRO A N 1
ATOM 874 C CA . PRO A 1 111 ? -2.722 10.472 12.034 1.00 96.69 111 PRO A CA 1
ATOM 875 C C . PRO A 1 111 ? -3.989 10.224 11.204 1.00 96.69 111 PRO A C 1
ATOM 877 O O . PRO A 1 111 ? -5.004 9.802 11.745 1.00 96.69 111 PRO A O 1
ATOM 880 N N . ALA A 1 112 ? -3.912 10.381 9.878 1.00 95.94 112 ALA A N 1
ATOM 881 C CA . ALA A 1 112 ? -5.047 10.134 8.983 1.00 95.94 112 ALA A CA 1
ATOM 882 C C . ALA A 1 112 ? -5.552 8.677 9.032 1.00 95.94 112 ALA A C 1
ATOM 884 O O . ALA A 1 112 ? -6.755 8.439 9.051 1.00 95.94 112 ALA A O 1
ATOM 885 N N . ASN A 1 113 ? -4.641 7.702 9.104 1.00 97.19 113 ASN A N 1
ATOM 886 C CA . ASN A 1 113 ? -5.004 6.286 9.213 1.00 97.19 113 ASN A CA 1
ATOM 887 C C . ASN A 1 113 ? -5.522 5.937 10.614 1.00 97.19 113 ASN A C 1
ATOM 889 O O . ASN A 1 113 ? -6.370 5.063 10.744 1.00 97.19 113 ASN A O 1
ATOM 893 N N . SER A 1 114 ? -5.036 6.622 11.653 1.00 97.69 114 SER A N 1
ATOM 894 C CA . SER A 1 114 ? -5.546 6.462 13.018 1.00 97.69 114 SER A CA 1
ATOM 895 C C . SER A 1 114 ? -6.987 6.950 13.147 1.00 97.69 114 SER A C 1
ATOM 897 O O . SER A 1 114 ? -7.769 6.311 13.840 1.00 97.69 114 SER A O 1
ATOM 899 N N . ALA A 1 115 ? -7.343 8.046 12.470 1.00 98.00 115 ALA A N 1
ATOM 900 C CA . ALA A 1 115 ? -8.719 8.535 12.424 1.00 98.00 115 ALA A CA 1
ATOM 901 C C . ALA A 1 115 ? -9.644 7.520 11.735 1.00 98.00 115 ALA A C 1
ATOM 903 O O . ALA A 1 115 ? -10.650 7.133 12.312 1.00 98.00 115 ALA A O 1
ATOM 904 N N . ILE A 1 116 ? -9.241 6.994 10.570 1.00 98.12 116 ILE A N 1
ATOM 905 C CA . ILE A 1 116 ? -9.982 5.928 9.869 1.00 98.12 116 ILE A CA 1
ATOM 906 C C . ILE A 1 116 ? -10.180 4.702 10.771 1.00 98.12 116 ILE A C 1
ATOM 908 O O . ILE A 1 116 ? -11.276 4.154 10.835 1.00 98.12 116 ILE A O 1
ATOM 912 N N . LEU A 1 117 ? -9.127 4.278 11.478 1.00 97.31 117 LEU A N 1
ATOM 913 C CA . LEU A 1 117 ? -9.199 3.152 12.407 1.00 97.31 117 LEU A CA 1
ATOM 914 C C . LEU A 1 117 ? -10.203 3.406 13.527 1.00 97.31 117 LEU A C 1
ATOM 916 O O . LEU A 1 117 ? -11.011 2.528 13.823 1.00 97.31 117 LEU A O 1
ATOM 920 N N . GLN A 1 118 ? -10.167 4.594 14.129 1.00 98.12 118 GLN A N 1
ATOM 921 C CA . GLN A 1 118 ? -11.099 4.963 15.187 1.00 98.12 118 GLN A CA 1
ATOM 922 C C . GLN A 1 118 ? -12.543 5.021 14.675 1.00 98.12 118 GLN A C 1
ATOM 924 O O . GLN A 1 118 ? -13.433 4.488 15.331 1.00 98.12 118 GLN A O 1
ATOM 929 N N . ASP A 1 119 ? -12.775 5.594 13.495 1.00 97.88 119 ASP A N 1
ATOM 930 C CA . ASP A 1 119 ? -14.105 5.664 12.882 1.00 97.88 119 ASP A CA 1
ATOM 931 C C . ASP A 1 119 ? -14.671 4.266 12.602 1.00 97.88 119 ASP A C 1
ATOM 933 O O . ASP A 1 119 ? -15.846 4.007 12.846 1.00 97.88 119 ASP A O 1
ATOM 937 N N . ASN A 1 120 ? -13.828 3.343 12.132 1.00 97.44 120 ASN A N 1
ATOM 938 C CA . ASN A 1 120 ? -14.214 1.952 11.910 1.00 97.44 120 ASN A CA 1
ATOM 939 C C . ASN A 1 120 ? -14.417 1.171 13.219 1.00 97.44 120 ASN A C 1
ATOM 941 O O . ASN A 1 120 ? -15.188 0.220 13.236 1.00 97.44 120 ASN A O 1
ATOM 945 N N . CYS A 1 121 ? -13.733 1.552 14.302 1.00 94.81 121 CYS A N 1
ATOM 946 C CA . CYS A 1 121 ? -13.901 0.964 15.635 1.00 94.81 121 CYS A CA 1
ATOM 947 C C . CYS A 1 121 ? -15.240 1.359 16.278 1.00 94.81 121 CYS A C 1
ATOM 949 O O . CYS A 1 121 ? -15.871 0.546 16.944 1.00 94.81 121 CYS A O 1
ATOM 951 N N . LEU A 1 122 ? -15.667 2.612 16.089 1.00 96.69 122 LEU A N 1
ATOM 952 C CA . LEU A 1 122 ? -16.895 3.160 16.677 1.00 96.69 122 LEU A CA 1
ATOM 953 C C . LEU A 1 122 ? -18.177 2.786 15.916 1.00 96.69 122 LEU A C 1
ATOM 955 O O . LEU A 1 122 ? -19.267 3.157 16.355 1.00 96.69 122 LEU A O 1
ATOM 959 N N . ARG A 1 123 ? -18.046 2.128 14.766 1.00 89.88 123 ARG A N 1
ATOM 960 C CA . ARG A 1 123 ? -19.152 1.749 13.886 1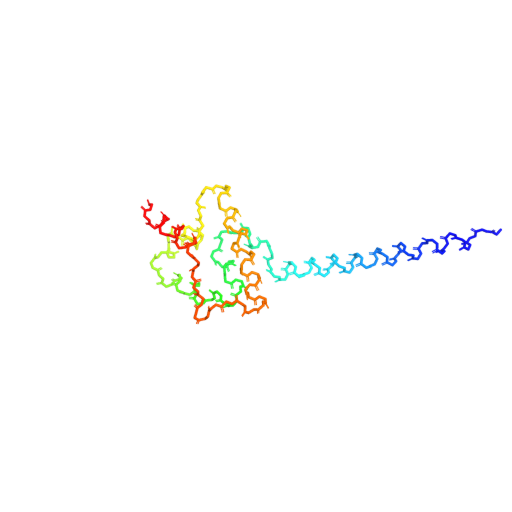.00 89.88 123 ARG A CA 1
ATOM 961 C C . ARG A 1 123 ? -19.784 0.429 14.312 1.00 89.88 123 ARG A C 1
ATOM 963 O O . ARG A 1 123 ? -21.029 0.354 14.216 1.00 89.88 123 ARG A O 1
#

Sequence (123 aa):
MDRGSRRAGRWPLVALATALGVVLGLAGFTFRYAEGLSYFSTDPKACANCHIMQRQYDGWQKASHHGVAMCIDCHLPHSFFAKYRAKASNGWHHSKGFTLQDFDEPIRIKPANSAILQDNCLR